Protein AF-A0A2V6Q379-F1 (afdb_monomer_lite)

Sequence (62 aa):
MAPDTSSTLDRLGDEIAELSAHLDAATAHLLDLIREFDARGGWNTGFLTCAAWLTWRVGLDP

pLDDT: mean 92.34, std 11.36, range [48.41, 98.75]

Secondary structure (DSSP, 8-state):
----HHHHHHHHHHHHHHHHHHHHHHHHHHHHHHHHHHHTTTTTTT-SSHHHHHHHHH----

Foldseek 3Di:
DPPDVVVVVVVVVVVVVVVVVVVVVVVVVVVVVLVVCQVVVVVVPPDPHSQRSCCVPPVDDD

Structure (mmCIF, N/CA/C/O backbone):
data_AF-A0A2V6Q379-F1
#
_entry.id   AF-A0A2V6Q379-F1
#
loop_
_atom_site.group_PDB
_atom_site.id
_atom_site.type_symbol
_atom_site.label_atom_id
_atom_site.label_alt_id
_atom_site.label_comp_id
_atom_site.label_asym_id
_atom_site.label_entity_id
_atom_site.label_seq_id
_atom_site.pdbx_PDB_ins_code
_atom_site.Cartn_x
_atom_site.Cartn_y
_atom_site.Cartn_z
_atom_site.occupanc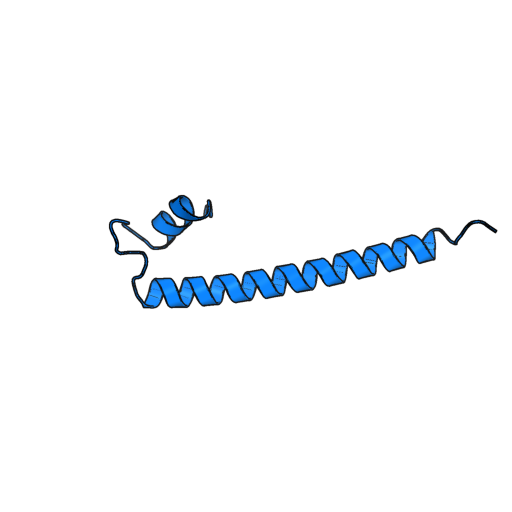y
_atom_site.B_iso_or_equiv
_atom_site.auth_seq_id
_atom_site.auth_comp_id
_atom_site.auth_asym_id
_atom_site.auth_atom_id
_atom_site.pdbx_PDB_model_num
ATOM 1 N N . MET A 1 1 ? -19.407 12.879 39.100 1.00 48.41 1 MET A N 1
ATOM 2 C CA . MET A 1 1 ? -19.248 11.626 38.341 1.00 48.41 1 MET A CA 1
ATOM 3 C C . MET A 1 1 ? -18.314 11.952 37.192 1.00 48.41 1 MET A C 1
ATOM 5 O O . MET A 1 1 ? -18.737 12.653 36.285 1.00 48.41 1 MET A O 1
ATOM 9 N N . ALA A 1 2 ? -17.019 11.646 37.327 1.00 58.88 2 ALA A N 1
ATOM 10 C CA . ALA A 1 2 ? -16.095 11.812 36.205 1.00 58.88 2 ALA A CA 1
ATOM 11 C C . ALA A 1 2 ? -16.536 10.837 35.100 1.00 58.88 2 ALA A C 1
ATOM 13 O O . ALA A 1 2 ? -17.002 9.755 35.459 1.00 58.88 2 ALA A O 1
ATOM 14 N N . PRO A 1 3 ? -16.467 11.206 33.810 1.00 59.81 3 PRO A N 1
ATOM 15 C CA . PRO A 1 3 ? -16.728 10.251 32.738 1.00 59.81 3 PRO A CA 1
ATOM 16 C C . PRO A 1 3 ? -15.864 9.009 32.970 1.00 59.81 3 PRO A C 1
ATOM 18 O O . PRO A 1 3 ? -14.685 9.143 33.305 1.00 59.81 3 PRO A O 1
ATOM 21 N N . ASP A 1 4 ? -16.460 7.822 32.861 1.00 66.75 4 ASP A N 1
ATOM 22 C CA . ASP A 1 4 ? -15.762 6.570 33.121 1.00 66.75 4 ASP A CA 1
ATOM 23 C C . ASP A 1 4 ? -14.570 6.461 32.167 1.00 66.75 4 ASP A C 1
ATOM 25 O O . ASP A 1 4 ? -14.711 6.343 30.950 1.00 66.75 4 ASP A O 1
ATOM 29 N N . THR A 1 5 ? -13.360 6.538 32.719 1.00 70.56 5 THR A N 1
ATOM 30 C CA . THR A 1 5 ? -12.111 6.456 31.951 1.00 70.56 5 THR A CA 1
ATOM 31 C C . THR A 1 5 ? -12.096 5.220 31.047 1.00 70.56 5 THR A C 1
ATOM 33 O O . THR A 1 5 ? -11.584 5.293 29.935 1.00 70.56 5 THR A O 1
ATOM 36 N N . SER A 1 6 ? -12.741 4.126 31.479 1.00 73.56 6 SER A N 1
ATOM 37 C CA . SER A 1 6 ? -12.941 2.912 30.678 1.00 73.56 6 SER A CA 1
ATOM 38 C C . SER A 1 6 ? -13.675 3.192 29.366 1.00 73.56 6 SER A C 1
ATOM 40 O O . SER A 1 6 ? -13.126 2.906 28.313 1.00 73.56 6 SER A O 1
ATOM 42 N N . SER A 1 7 ? -14.838 3.858 29.387 1.00 84.06 7 SER A N 1
ATOM 43 C CA . SER A 1 7 ? -15.604 4.117 28.156 1.00 84.06 7 SER A CA 1
ATOM 44 C C . SER A 1 7 ? -14.887 5.070 27.196 1.00 84.06 7 SER A C 1
ATOM 46 O O . SER A 1 7 ? -15.143 5.067 25.995 1.00 84.06 7 SER A O 1
ATOM 48 N N . THR A 1 8 ? -13.990 5.917 27.713 1.00 91.44 8 THR A N 1
ATOM 49 C CA . THR A 1 8 ? -13.161 6.797 26.876 1.00 91.44 8 THR A CA 1
ATOM 50 C C . THR A 1 8 ? -12.018 6.030 26.214 1.00 91.44 8 THR A C 1
ATOM 52 O O . THR A 1 8 ? -11.719 6.286 25.049 1.00 91.44 8 THR A O 1
ATOM 55 N N . LEU A 1 9 ? -11.398 5.092 26.937 1.00 94.94 9 LEU A N 1
ATOM 56 C CA . LEU A 1 9 ? -10.362 4.212 26.396 1.00 94.94 9 LEU A CA 1
ATOM 57 C C . LEU A 1 9 ? -10.932 3.219 25.380 1.00 94.94 9 LEU A C 1
ATOM 59 O O . LEU A 1 9 ? -10.290 2.998 24.361 1.00 94.94 9 LEU A O 1
ATOM 63 N N . ASP A 1 10 ? -12.137 2.695 25.610 1.00 95.00 10 ASP A N 1
ATOM 64 C CA . ASP A 1 10 ? -12.809 1.787 24.674 1.00 95.00 10 ASP A CA 1
ATOM 65 C C . ASP A 1 10 ? -13.078 2.489 23.334 1.00 95.00 10 ASP A C 1
ATOM 67 O O . ASP A 1 10 ? -12.660 2.002 22.288 1.00 95.00 10 ASP A O 1
ATOM 71 N N . ARG A 1 11 ? -13.642 3.708 23.363 1.00 94.19 11 ARG A N 1
ATOM 72 C CA . ARG A 1 11 ? -13.843 4.517 22.146 1.00 94.19 11 ARG A CA 1
ATOM 73 C C . ARG A 1 11 ? -12.529 4.831 21.428 1.00 94.19 11 ARG A C 1
ATOM 75 O O . ARG A 1 11 ? -12.478 4.792 20.205 1.00 94.19 11 ARG A O 1
ATOM 82 N N . LEU A 1 12 ? -11.472 5.162 22.174 1.00 96.94 12 LEU A N 1
ATOM 83 C CA . LEU A 1 12 ? -10.153 5.388 21.581 1.00 96.94 12 LEU A CA 1
ATOM 84 C C . LEU A 1 12 ? -9.614 4.107 20.921 1.00 96.94 12 LEU A C 1
ATOM 86 O O . LEU A 1 12 ? -9.004 4.181 19.860 1.00 96.94 12 LEU A O 1
ATOM 90 N N . GLY A 1 13 ? -9.847 2.944 21.532 1.00 97.75 13 GLY A N 1
ATOM 91 C CA . GLY A 1 13 ? -9.509 1.642 20.964 1.00 97.75 13 GLY A CA 1
ATOM 92 C C . GLY A 1 13 ? -10.245 1.369 19.653 1.00 97.75 13 GLY A C 1
ATOM 93 O O . GLY A 1 13 ? -9.604 0.975 18.680 1.00 97.75 13 GLY A O 1
ATOM 94 N N . ASP A 1 14 ? -11.549 1.645 19.606 1.00 97.81 14 ASP A N 1
ATOM 95 C CA . ASP A 1 14 ? -12.359 1.511 18.391 1.00 97.81 14 ASP A CA 1
ATOM 96 C C . ASP A 1 14 ? -11.854 2.437 17.272 1.00 97.81 14 ASP A C 1
ATOM 98 O O . ASP A 1 14 ? -11.681 1.994 16.138 1.00 97.81 14 ASP A O 1
ATOM 102 N N . GLU A 1 15 ? -11.525 3.694 17.593 1.00 98.25 15 GLU A N 1
ATOM 103 C CA . GLU A 1 15 ? -10.956 4.653 16.632 1.00 98.25 15 GLU A CA 1
ATOM 104 C C . GLU A 1 15 ? -9.597 4.189 16.084 1.00 98.25 15 GLU A C 1
ATOM 106 O O . GLU A 1 15 ? -9.326 4.316 14.887 1.00 98.25 15 GLU A O 1
ATOM 111 N N . ILE A 1 16 ? -8.740 3.618 16.938 1.00 98.50 16 ILE A N 1
ATOM 112 C CA . ILE A 1 16 ? -7.460 3.038 16.512 1.00 98.50 16 ILE A CA 1
ATOM 113 C C . ILE A 1 16 ? -7.702 1.840 15.592 1.00 98.50 16 ILE A C 1
ATOM 115 O O . ILE A 1 16 ? -7.087 1.766 14.531 1.00 98.50 16 ILE A O 1
ATOM 119 N N . ALA A 1 17 ? -8.592 0.920 15.970 1.00 98.44 17 ALA A N 1
ATOM 120 C CA . ALA A 1 17 ? -8.888 -0.276 15.187 1.00 98.44 17 ALA A CA 1
ATOM 121 C C . ALA A 1 17 ? -9.469 0.074 13.810 1.00 98.44 17 ALA A C 1
ATOM 123 O O . ALA A 1 17 ? -9.058 -0.496 12.797 1.00 98.44 17 ALA A O 1
ATOM 124 N N . GLU A 1 18 ? -10.378 1.047 13.758 1.00 98.62 18 GLU A N 1
ATOM 125 C CA . GLU A 1 18 ? -10.945 1.556 12.514 1.00 98.62 18 GLU A CA 1
ATOM 126 C C . GLU A 1 18 ? -9.869 2.203 11.633 1.00 98.62 18 GLU A C 1
ATOM 128 O O . GLU A 1 18 ? -9.778 1.899 10.441 1.00 98.62 18 GLU A O 1
ATOM 133 N N . LEU A 1 19 ? -9.012 3.061 12.197 1.00 98.75 19 LEU A N 1
ATOM 134 C CA . LEU A 1 19 ? -7.919 3.671 11.443 1.00 98.75 19 LEU A CA 1
ATOM 135 C C . LEU A 1 19 ? -6.933 2.616 10.923 1.00 98.75 19 LEU A C 1
ATOM 137 O O . LEU A 1 19 ? -6.522 2.684 9.765 1.00 98.75 19 LEU A O 1
ATOM 141 N N . SER A 1 20 ? -6.588 1.619 11.739 1.00 98.62 20 SER A N 1
ATOM 142 C CA . SER A 1 20 ? -5.742 0.497 11.330 1.00 98.62 20 SER A CA 1
ATOM 143 C C . SER A 1 20 ? -6.351 -0.281 10.166 1.00 98.62 20 SER A C 1
ATOM 145 O O . SER A 1 20 ? -5.666 -0.501 9.172 1.00 98.62 20 SER A O 1
ATOM 147 N N . ALA A 1 21 ? -7.643 -0.616 10.222 1.00 98.44 21 ALA A N 1
ATOM 148 C CA . ALA A 1 21 ? -8.317 -1.317 9.129 1.00 98.44 21 ALA A CA 1
ATOM 149 C C . ALA A 1 21 ? -8.297 -0.511 7.817 1.00 98.44 21 ALA A C 1
ATOM 151 O O . ALA A 1 21 ? -8.092 -1.071 6.737 1.00 98.44 21 ALA A O 1
ATOM 152 N N . HIS A 1 22 ? -8.456 0.814 7.897 1.00 98.44 22 HIS A N 1
ATOM 153 C CA . HIS A 1 22 ? -8.331 1.691 6.734 1.00 98.44 22 HIS A CA 1
ATOM 154 C C . HIS A 1 22 ? -6.902 1.733 6.175 1.00 98.44 22 HIS A C 1
ATOM 156 O O . HIS A 1 22 ? -6.731 1.718 4.955 1.00 98.44 22 HIS A O 1
ATOM 162 N N . LEU A 1 23 ? -5.880 1.763 7.036 1.00 98.56 23 LEU A N 1
ATOM 163 C CA . LEU A 1 23 ? -4.474 1.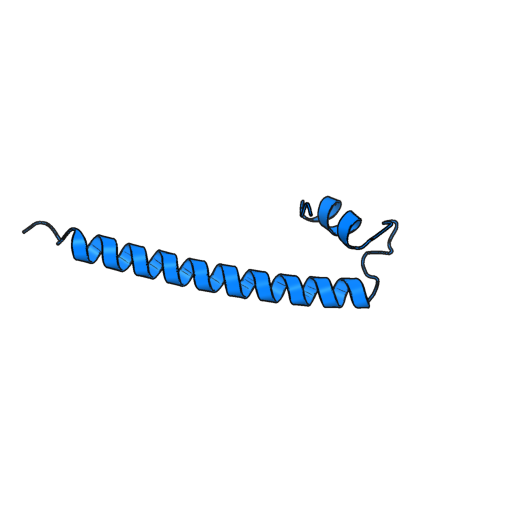710 6.619 1.00 98.56 23 LEU A CA 1
ATOM 164 C C . LEU A 1 23 ? -4.130 0.375 5.951 1.00 98.56 23 LEU A C 1
ATOM 166 O O . LEU A 1 23 ? -3.447 0.367 4.924 1.00 98.56 23 LEU A O 1
ATOM 170 N N . ASP A 1 24 ? -4.642 -0.735 6.478 1.00 98.38 24 ASP A N 1
ATOM 171 C CA . ASP A 1 24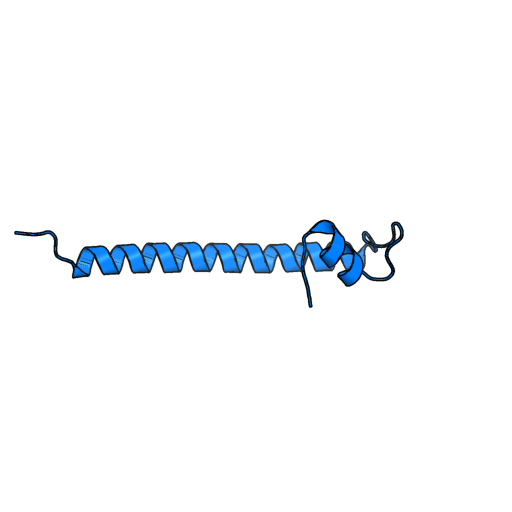 ? -4.462 -2.063 5.890 1.00 98.38 24 ASP A CA 1
ATOM 172 C C . ASP A 1 24 ? -5.122 -2.142 4.509 1.00 98.38 24 ASP A C 1
ATOM 174 O O . ASP A 1 24 ? -4.491 -2.562 3.535 1.00 98.38 24 ASP A O 1
ATOM 178 N N . ALA A 1 25 ? -6.363 -1.662 4.384 1.00 98.50 25 ALA A N 1
ATOM 179 C CA . ALA A 1 25 ? -7.067 -1.605 3.105 1.00 98.50 25 ALA A CA 1
ATOM 180 C C . ALA A 1 25 ? -6.341 -0.711 2.084 1.00 98.50 25 ALA A C 1
ATOM 182 O O . ALA A 1 25 ? -6.195 -1.085 0.917 1.00 98.50 25 ALA A O 1
ATOM 183 N N . ALA A 1 26 ? -5.839 0.449 2.517 1.00 98.06 26 ALA A N 1
ATOM 184 C CA . ALA A 1 26 ? -5.052 1.344 1.674 1.00 98.06 26 ALA A CA 1
ATOM 185 C C . ALA A 1 26 ? -3.724 0.704 1.238 1.00 98.06 26 ALA A C 1
ATOM 187 O O . ALA A 1 26 ? -3.326 0.846 0.081 1.00 98.06 26 ALA A O 1
ATOM 188 N N . THR A 1 27 ? -3.067 -0.041 2.128 1.00 97.25 27 THR A N 1
ATOM 189 C CA . THR A 1 27 ? -1.823 -0.763 1.830 1.00 97.25 27 THR A CA 1
ATOM 190 C C . THR A 1 27 ? -2.065 -1.885 0.824 1.00 97.25 27 THR A C 1
ATOM 192 O O . THR A 1 27 ? -1.330 -1.994 -0.155 1.00 97.25 27 THR A O 1
ATOM 195 N N . ALA A 1 28 ? -3.125 -2.679 0.997 1.00 98.25 28 ALA A N 1
ATOM 196 C CA . ALA A 1 28 ? -3.509 -3.705 0.029 1.00 98.25 28 ALA A CA 1
ATOM 197 C C . ALA A 1 28 ? -3.783 -3.095 -1.356 1.00 98.25 28 ALA A C 1
ATOM 199 O O . ALA A 1 28 ? -3.259 -3.570 -2.364 1.00 98.25 28 ALA A O 1
ATOM 200 N N . HIS A 1 29 ? -4.527 -1.986 -1.401 1.00 98.44 29 HIS A N 1
ATOM 201 C CA . HIS A 1 29 ? -4.794 -1.275 -2.648 1.00 98.44 29 HIS A CA 1
ATOM 202 C C . HIS A 1 29 ? -3.515 -0.728 -3.304 1.00 98.44 29 HIS A C 1
ATOM 204 O O . HIS A 1 29 ? -3.346 -0.829 -4.520 1.00 98.44 29 HIS A O 1
ATOM 210 N N . LEU A 1 30 ? -2.587 -0.186 -2.511 1.00 97.38 30 LEU A N 1
ATOM 211 C CA . LEU A 1 30 ? -1.283 0.260 -2.997 1.00 97.38 30 LEU A CA 1
ATOM 212 C C . LEU A 1 30 ? -0.499 -0.892 -3.640 1.00 97.38 30 LEU A C 1
ATOM 214 O O . LEU A 1 30 ? 0.055 -0.713 -4.723 1.00 97.38 30 LEU A O 1
ATOM 218 N N . LEU A 1 31 ? -0.474 -2.071 -3.013 1.00 97.31 31 LEU A N 1
ATOM 219 C CA . LEU A 1 31 ? 0.203 -3.249 -3.561 1.00 97.31 31 LEU A CA 1
ATOM 220 C C . LEU A 1 31 ? -0.409 -3.693 -4.896 1.00 97.31 31 LEU A C 1
ATOM 222 O O . LEU A 1 31 ? 0.331 -4.028 -5.821 1.00 97.31 31 LEU A O 1
ATOM 226 N N . ASP A 1 32 ? -1.734 -3.630 -5.041 1.00 98.62 32 ASP A N 1
ATOM 227 C CA . ASP A 1 32 ? -2.403 -3.904 -6.317 1.00 98.62 32 ASP A CA 1
ATOM 228 C C . ASP A 1 32 ? -2.001 -2.913 -7.417 1.00 98.62 32 ASP A C 1
ATOM 230 O O . ASP A 1 32 ? -1.724 -3.322 -8.549 1.00 98.62 32 ASP A O 1
ATOM 234 N N . LEU A 1 33 ? -1.916 -1.619 -7.091 1.00 98.19 33 LEU A N 1
ATOM 235 C CA . LEU A 1 33 ? -1.453 -0.595 -8.030 1.00 98.19 33 LEU A CA 1
ATOM 236 C C . LEU A 1 33 ? 0.012 -0.804 -8.421 1.00 98.19 33 LEU A C 1
ATOM 238 O O . LEU A 1 33 ? 0.345 -0.685 -9.599 1.00 98.19 33 LEU A O 1
ATOM 242 N N . ILE A 1 34 ? 0.878 -1.139 -7.460 1.00 97.19 34 ILE A N 1
ATOM 243 C CA . ILE A 1 34 ? 2.290 -1.445 -7.716 1.00 97.19 34 ILE A CA 1
ATOM 244 C C . ILE A 1 34 ? 2.411 -2.658 -8.637 1.00 97.19 34 ILE A C 1
ATOM 246 O O . ILE A 1 34 ? 3.152 -2.602 -9.615 1.00 97.19 34 ILE A O 1
ATOM 250 N N . ARG A 1 35 ? 1.654 -3.730 -8.373 1.00 97.75 35 ARG A N 1
ATOM 251 C CA . ARG A 1 35 ? 1.640 -4.935 -9.211 1.00 97.75 35 ARG A CA 1
ATOM 252 C C . ARG A 1 35 ? 1.231 -4.610 -10.646 1.00 97.75 35 ARG A C 1
ATOM 254 O O . ARG A 1 35 ? 1.868 -5.075 -11.586 1.00 97.75 35 ARG A O 1
ATOM 261 N N . GLU A 1 36 ? 0.179 -3.817 -10.824 1.00 98.50 36 GLU A N 1
ATOM 262 C CA . GLU A 1 36 ? -0.277 -3.408 -12.154 1.00 98.50 36 GLU A CA 1
ATOM 263 C C . GLU A 1 36 ? 0.748 -2.506 -12.858 1.00 98.50 36 GLU A C 1
ATOM 265 O O . GLU A 1 36 ? 1.004 -2.654 -14.053 1.00 98.50 36 GLU A O 1
ATOM 270 N N . PHE A 1 37 ? 1.363 -1.583 -12.120 1.00 97.75 37 PHE A N 1
ATOM 271 C CA . PHE A 1 37 ? 2.402 -0.697 -12.634 1.00 97.75 37 PHE A CA 1
ATOM 272 C C . PHE A 1 37 ? 3.651 -1.470 -13.082 1.00 97.75 37 PHE A C 1
ATOM 274 O O . PHE A 1 37 ? 4.182 -1.198 -14.162 1.00 97.75 37 PHE A O 1
ATOM 281 N N . ASP A 1 38 ? 4.083 -2.456 -12.293 1.00 97.31 38 ASP A N 1
ATOM 282 C CA . ASP A 1 38 ? 5.193 -3.352 -12.621 1.00 97.31 38 ASP A CA 1
ATOM 283 C C . ASP A 1 38 ? 4.883 -4.208 -13.855 1.00 97.31 38 ASP A C 1
ATOM 285 O O . ASP A 1 38 ? 5.671 -4.234 -14.800 1.00 97.31 38 ASP A O 1
ATOM 289 N N . ALA A 1 39 ? 3.688 -4.807 -13.914 1.00 97.94 39 ALA A N 1
ATOM 290 C CA . ALA A 1 39 ? 3.246 -5.613 -15.053 1.00 97.94 39 ALA A CA 1
ATOM 291 C C . ALA A 1 39 ? 3.189 -4.816 -16.368 1.00 97.94 39 ALA A C 1
ATOM 293 O O . ALA A 1 39 ? 3.460 -5.355 -17.441 1.00 97.94 39 ALA A O 1
ATOM 294 N N . ARG A 1 40 ? 2.866 -3.519 -16.297 1.00 97.94 40 ARG A N 1
ATOM 295 C CA . ARG A 1 40 ? 2.884 -2.604 -17.451 1.00 97.94 40 ARG A CA 1
ATOM 296 C C . ARG A 1 40 ? 4.278 -2.067 -17.783 1.00 97.94 40 ARG A C 1
ATOM 298 O O . ARG A 1 40 ? 4.414 -1.324 -18.753 1.00 97.94 40 ARG A O 1
ATOM 305 N N . GLY A 1 41 ? 5.296 -2.396 -16.989 1.00 97.06 41 GLY A N 1
ATOM 306 C CA . GLY A 1 41 ? 6.649 -1.865 -17.138 1.00 97.06 41 GLY A CA 1
ATOM 307 C C . GLY A 1 41 ? 6.726 -0.353 -16.925 1.00 97.06 41 GLY A C 1
ATOM 308 O O . GLY A 1 41 ? 7.596 0.298 -17.499 1.00 97.06 41 GLY A O 1
ATOM 309 N N . GLY A 1 42 ? 5.824 0.230 -16.126 1.00 96.81 42 GLY A N 1
ATOM 310 C CA . GLY A 1 42 ? 5.734 1.682 -15.934 1.00 96.81 42 GLY A CA 1
ATOM 311 C C . GLY A 1 42 ? 6.990 2.306 -15.315 1.00 96.81 42 GLY A C 1
ATOM 312 O O . GLY A 1 42 ? 7.247 3.495 -15.494 1.00 96.81 42 GLY A O 1
ATOM 313 N N . TRP A 1 43 ? 7.802 1.502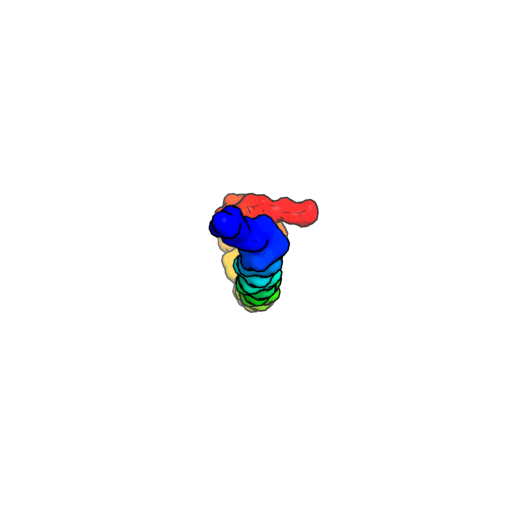 -14.628 1.00 96.81 43 TRP A N 1
ATOM 314 C CA . TRP A 1 43 ? 9.099 1.898 -14.079 1.00 96.81 43 TRP A CA 1
ATOM 315 C C . TRP A 1 43 ? 10.201 2.014 -15.140 1.00 96.81 43 TRP A C 1
ATOM 317 O O . TRP A 1 43 ? 11.224 2.650 -14.880 1.00 96.81 43 TRP A O 1
ATOM 327 N N . ASN A 1 44 ? 10.026 1.420 -16.327 1.00 96.00 44 ASN A N 1
ATOM 328 C CA . ASN A 1 44 ? 11.051 1.334 -17.372 1.00 96.00 44 ASN A CA 1
ATOM 329 C C . ASN A 1 44 ? 11.198 2.650 -18.163 1.00 96.00 44 ASN A C 1
ATOM 331 O O . ASN A 1 44 ? 11.207 2.692 -19.391 1.00 96.00 44 ASN A O 1
ATOM 335 N N . THR A 1 45 ? 11.308 3.756 -17.433 1.00 93.50 45 THR A N 1
ATOM 336 C CA . THR A 1 45 ? 11.569 5.107 -17.939 1.00 93.50 45 THR A CA 1
ATOM 337 C C . THR A 1 45 ? 12.983 5.563 -17.564 1.00 93.50 45 THR A C 1
ATOM 339 O O . THR A 1 45 ? 13.211 6.750 -17.342 1.00 93.50 45 THR A O 1
ATOM 342 N N . GLY A 1 46 ? 13.920 4.615 -17.426 1.00 95.19 46 GLY A N 1
ATOM 343 C CA . GLY A 1 46 ? 15.305 4.856 -16.998 1.00 95.19 46 GLY A CA 1
ATOM 344 C C . GLY A 1 46 ? 15.714 4.195 -15.675 1.00 95.19 46 GLY A C 1
ATOM 345 O O . GLY A 1 46 ? 16.856 4.367 -15.256 1.00 95.19 46 GLY A O 1
ATOM 346 N N . PHE A 1 47 ? 14.829 3.433 -15.025 1.00 96.25 47 PHE A N 1
ATOM 347 C CA . PHE A 1 47 ? 15.157 2.658 -13.821 1.00 96.25 47 PHE A CA 1
ATOM 348 C C . PHE A 1 47 ? 15.452 1.198 -14.160 1.00 96.25 47 PHE A C 1
ATOM 350 O O . PHE A 1 47 ? 14.907 0.654 -15.115 1.00 96.25 47 PHE A O 1
ATOM 357 N N . LEU A 1 48 ? 16.308 0.561 -13.354 1.00 93.38 48 LEU A N 1
ATOM 358 C CA . LEU A 1 48 ? 16.713 -0.836 -13.549 1.00 93.38 48 LEU A CA 1
ATOM 359 C C . LEU A 1 48 ? 15.636 -1.840 -13.116 1.00 93.38 48 LEU A C 1
ATOM 361 O O . LEU A 1 48 ? 15.558 -2.924 -13.685 1.00 93.38 48 LEU A O 1
ATOM 365 N N . THR A 1 49 ? 14.834 -1.498 -12.104 1.00 95.88 49 THR A N 1
ATOM 366 C CA . THR A 1 49 ? 13.764 -2.347 -11.559 1.00 95.88 49 THR A CA 1
ATOM 367 C C . THR A 1 49 ? 12.619 -1.492 -11.016 1.00 95.88 49 THR A C 1
ATOM 369 O O . THR A 1 49 ? 12.813 -0.319 -10.681 1.00 95.88 49 THR A O 1
ATOM 372 N N . CYS A 1 50 ? 11.435 -2.093 -10.851 1.00 96.19 50 CYS A N 1
ATOM 373 C CA . CYS A 1 50 ? 10.314 -1.436 -10.174 1.00 96.19 50 CYS A CA 1
ATOM 374 C C . CYS A 1 50 ? 10.667 -1.009 -8.744 1.00 96.19 50 CYS A C 1
ATOM 376 O O . CYS A 1 50 ? 10.308 0.091 -8.331 1.00 96.19 50 CYS A O 1
ATOM 378 N N . ALA A 1 51 ? 11.418 -1.836 -8.009 1.00 95.38 51 ALA A N 1
ATOM 379 C CA . ALA A 1 51 ? 11.883 -1.500 -6.664 1.00 95.38 51 ALA A CA 1
ATOM 380 C C . ALA A 1 51 ? 12.743 -0.225 -6.663 1.00 95.38 51 ALA A C 1
ATOM 382 O O . ALA A 1 51 ? 12.4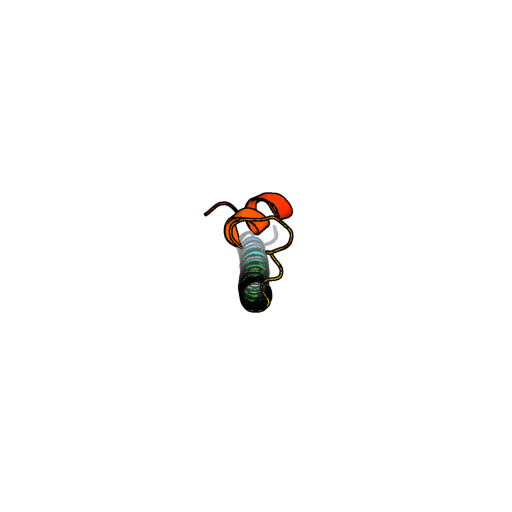74 0.686 -5.889 1.00 95.38 51 ALA A O 1
ATOM 383 N N . ALA A 1 52 ? 13.693 -0.095 -7.599 1.00 95.44 52 ALA A N 1
ATOM 384 C CA . ALA A 1 52 ? 14.521 1.107 -7.715 1.00 95.44 52 ALA A CA 1
ATOM 385 C C . ALA A 1 52 ? 13.693 2.371 -8.013 1.00 95.44 52 ALA A C 1
ATOM 387 O O . A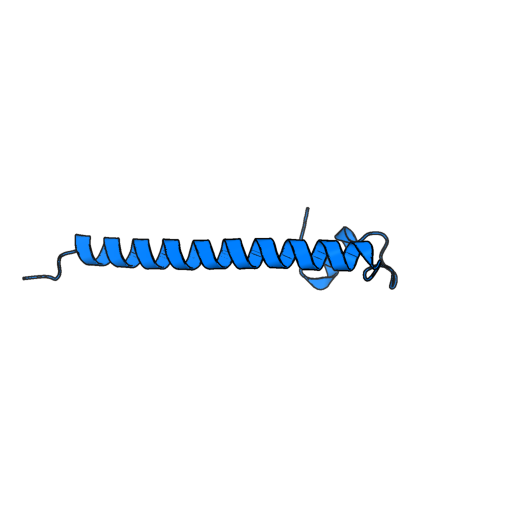LA A 1 52 ? 13.988 3.448 -7.491 1.00 95.44 52 ALA A O 1
ATOM 388 N N . TRP A 1 53 ? 12.640 2.246 -8.829 1.00 96.62 53 TRP A N 1
ATOM 389 C CA . TRP A 1 53 ? 11.705 3.346 -9.077 1.00 96.62 53 TRP A CA 1
ATOM 390 C C . TRP A 1 53 ? 10.912 3.716 -7.818 1.00 96.62 53 TRP A C 1
ATOM 392 O O . TRP A 1 53 ? 10.778 4.900 -7.514 1.00 96.62 53 TRP A O 1
ATOM 402 N N . LEU A 1 54 ? 10.413 2.727 -7.065 1.00 96.25 54 LEU A N 1
ATOM 403 C CA . LEU A 1 54 ? 9.634 2.947 -5.841 1.00 96.25 54 LEU A CA 1
ATOM 404 C C . LEU A 1 54 ? 10.468 3.616 -4.745 1.00 96.25 54 LEU A C 1
ATOM 406 O O . LEU A 1 54 ? 10.012 4.592 -4.147 1.00 96.25 54 LEU A O 1
ATOM 410 N N . THR A 1 55 ? 11.707 3.169 -4.538 1.00 95.62 55 THR A N 1
ATOM 411 C CA . THR A 1 55 ? 12.637 3.807 -3.599 1.00 95.62 55 THR A CA 1
ATOM 412 C C . THR A 1 55 ? 12.875 5.271 -3.967 1.00 95.62 55 THR A C 1
ATOM 414 O O . THR A 1 55 ? 12.782 6.144 -3.109 1.00 95.62 55 THR A O 1
ATOM 417 N N . TRP A 1 56 ? 13.098 5.578 -5.250 1.00 95.50 56 TRP A N 1
ATOM 418 C CA . TRP A 1 56 ? 13.288 6.960 -5.700 1.00 95.50 56 TRP A CA 1
ATOM 419 C C . TRP A 1 56 ? 12.016 7.816 -5.606 1.00 95.50 56 TRP A C 1
ATOM 421 O O . TRP A 1 56 ? 12.082 8.978 -5.205 1.00 95.50 56 TRP A O 1
ATOM 431 N N . ARG A 1 57 ? 10.855 7.279 -6.005 1.00 95.44 57 ARG A N 1
ATOM 432 C CA . ARG A 1 57 ? 9.625 8.069 -6.160 1.00 95.44 57 ARG A CA 1
ATOM 433 C C . ARG A 1 57 ? 8.882 8.285 -4.850 1.00 95.44 57 ARG A C 1
ATOM 435 O O . ARG A 1 57 ? 8.332 9.367 -4.654 1.00 95.44 57 ARG A O 1
ATOM 442 N N . VAL A 1 58 ? 8.806 7.252 -4.014 1.00 93.12 58 VAL A N 1
ATOM 443 C CA . VAL A 1 58 ? 7.969 7.234 -2.804 1.00 93.12 58 VAL A CA 1
ATOM 444 C C . VAL A 1 58 ? 8.739 6.845 -1.539 1.00 93.12 58 VAL A C 1
ATOM 446 O O . VAL A 1 58 ? 8.137 6.786 -0.474 1.00 93.12 58 VAL A O 1
ATOM 449 N N . GLY A 1 59 ? 10.055 6.614 -1.624 1.00 93.00 59 GLY A N 1
ATOM 450 C CA . GLY A 1 59 ? 10.880 6.284 -0.457 1.00 93.00 59 GLY A CA 1
ATOM 451 C C . GLY A 1 59 ? 10.619 4.891 0.114 1.00 93.00 59 GLY A C 1
ATOM 452 O O . GLY A 1 59 ? 10.899 4.657 1.285 1.00 93.00 59 GLY A O 1
ATOM 453 N N . LEU A 1 60 ? 10.054 3.983 -0.689 1.00 88.25 60 LEU A N 1
ATOM 454 C CA . LEU A 1 60 ? 9.810 2.603 -0.278 1.00 88.25 60 LEU A CA 1
ATOM 455 C C . LEU A 1 60 ? 11.127 1.824 -0.377 1.00 88.25 60 LEU A C 1
ATOM 457 O O . LEU A 1 60 ? 11.644 1.605 -1.475 1.00 88.25 60 LEU A O 1
ATOM 461 N N . ASP A 1 61 ? 11.680 1.470 0.777 1.00 81.12 61 ASP A N 1
ATOM 462 C CA . ASP A 1 61 ? 12.882 0.644 0.917 1.00 81.12 61 ASP A CA 1
ATOM 463 C C . ASP A 1 61 ? 12.451 -0.832 1.087 1.00 81.12 61 ASP A C 1
ATOM 465 O O . ASP A 1 61 ? 11.413 -1.066 1.719 1.00 81.12 61 ASP A O 1
ATOM 469 N N . PRO A 1 62 ? 13.145 -1.816 0.480 1.00 60.50 62 PRO A N 1
ATOM 470 C CA . PRO A 1 62 ? 12.919 -3.245 0.727 1.00 60.50 62 PRO A CA 1
ATOM 471 C C . PRO A 1 62 ? 13.066 -3.683 2.191 1.00 60.50 62 PRO A C 1
ATOM 473 O O . PRO A 1 62 ? 13.878 -3.090 2.935 1.00 60.50 62 PRO A O 1
#

Radius of gyration: 19.52 Å; chains: 1; bounding box: 36×17×56 Å